Protein AF-A0A372IQD8-F1 (afdb_monomer_lite)

Structure (mmCIF, N/CA/C/O backbone):
data_AF-A0A372IQD8-F1
#
_entry.id   AF-A0A372IQD8-F1
#
loop_
_atom_site.group_PDB
_atom_site.id
_atom_site.type_symbol
_atom_site.label_atom_id
_atom_site.label_alt_id
_atom_site.label_comp_id
_atom_site.label_asym_id
_atom_site.label_entity_id
_atom_site.label_seq_id
_atom_site.pdbx_PDB_ins_code
_atom_site.Cartn_x
_atom_site.Cartn_y
_atom_site.Cartn_z
_atom_site.occupancy
_atom_site.B_iso_or_equiv
_atom_site.auth_seq_id
_atom_site.auth_comp_id
_atom_site.auth_asym_id
_atom_site.auth_atom_id
_atom_site.pdbx_PDB_model_num
ATOM 1 N N . MET A 1 1 ? -0.073 10.952 -4.539 1.00 70.44 1 MET A N 1
ATOM 2 C CA . MET A 1 1 ? -0.208 11.019 -3.065 1.00 70.44 1 MET A CA 1
ATOM 3 C C . MET A 1 1 ? -1.093 9.851 -2.654 1.00 70.44 1 MET A C 1
ATOM 5 O O . MET A 1 1 ? -2.099 9.661 -3.322 1.00 70.44 1 MET A O 1
ATOM 9 N N . VAL A 1 2 ? -0.709 9.034 -1.668 1.00 87.50 2 VAL A N 1
ATOM 10 C CA . VAL A 1 2 ? -1.512 7.858 -1.275 1.00 87.50 2 VAL A CA 1
ATOM 11 C C . VAL A 1 2 ? -2.655 8.305 -0.357 1.00 87.50 2 VAL A C 1
ATOM 13 O O . VAL A 1 2 ? -2.421 9.082 0.566 1.00 87.50 2 VAL A O 1
ATOM 16 N N . SER A 1 3 ? -3.885 7.872 -0.631 1.00 93.62 3 SER A N 1
ATOM 17 C CA . SER A 1 3 ? -5.088 8.330 0.088 1.00 93.62 3 SER A CA 1
ATOM 18 C C . SER A 1 3 ? -5.812 7.220 0.841 1.00 93.62 3 SER A C 1
ATOM 20 O O . SER A 1 3 ? -6.614 7.505 1.727 1.00 93.62 3 SER A O 1
ATOM 22 N N . GLU A 1 4 ? -5.548 5.960 0.503 1.00 96.50 4 GLU A N 1
ATOM 23 C CA . GLU A 1 4 ? -6.214 4.802 1.088 1.00 96.50 4 GLU A CA 1
ATOM 24 C C . GLU A 1 4 ? -5.326 3.558 1.070 1.00 96.50 4 GLU A C 1
ATOM 26 O O . GLU A 1 4 ? -4.283 3.521 0.412 1.00 96.50 4 GLU A O 1
ATOM 31 N N . CYS A 1 5 ? -5.733 2.560 1.850 1.00 97.19 5 CYS A N 1
ATOM 32 C CA . CYS A 1 5 ? -5.103 1.253 1.904 1.00 97.19 5 CYS A CA 1
ATOM 33 C C . CYS A 1 5 ? -5.197 0.568 0.533 1.00 97.19 5 CYS A C 1
ATOM 35 O O . CYS A 1 5 ? -6.290 0.457 -0.018 1.00 97.19 5 CYS A O 1
ATOM 37 N N . ILE A 1 6 ? -4.072 0.056 0.023 1.00 96.62 6 ILE A N 1
ATOM 38 C CA . ILE A 1 6 ? -3.984 -0.629 -1.277 1.00 96.62 6 ILE A CA 1
ATOM 39 C C . ILE A 1 6 ? -4.803 -1.929 -1.314 1.00 96.62 6 ILE A C 1
ATOM 41 O O . ILE A 1 6 ? -5.157 -2.399 -2.389 1.00 96.62 6 ILE A O 1
ATOM 45 N N . ASN A 1 7 ? -5.124 -2.520 -0.155 1.00 97.38 7 ASN A N 1
ATOM 46 C CA . ASN A 1 7 ? -5.977 -3.702 -0.110 1.00 97.38 7 ASN A CA 1
ATOM 47 C C . ASN A 1 7 ? -7.397 -3.343 -0.600 1.00 97.38 7 ASN A C 1
ATOM 49 O O . ASN A 1 7 ? -8.113 -2.630 0.120 1.00 97.38 7 ASN A O 1
ATOM 53 N N . PRO A 1 8 ? -7.844 -3.872 -1.760 1.00 95.19 8 PRO A N 1
ATOM 54 C CA . PRO A 1 8 ? -9.120 -3.494 -2.368 1.00 95.19 8 PRO A CA 1
ATOM 55 C C . PRO A 1 8 ? -10.330 -3.901 -1.520 1.00 95.19 8 PRO A C 1
ATOM 57 O O . PRO A 1 8 ? -11.388 -3.282 -1.628 1.00 95.19 8 PRO A O 1
ATOM 60 N N . ALA A 1 9 ? -10.180 -4.897 -0.640 1.00 96.81 9 ALA A N 1
ATOM 61 C CA . ALA A 1 9 ? -11.223 -5.295 0.302 1.00 96.81 9 ALA A CA 1
ATOM 62 C C . ALA A 1 9 ? -11.334 -4.345 1.511 1.00 96.81 9 ALA A C 1
ATOM 64 O O . ALA A 1 9 ? -12.378 -4.293 2.154 1.00 96.81 9 ALA A O 1
ATOM 65 N N . CYS A 1 10 ? -10.274 -3.594 1.832 1.00 96.88 10 CYS A N 1
ATOM 66 C CA . CYS A 1 10 ? -10.217 -2.719 3.003 1.00 96.88 10 CYS A CA 1
ATOM 67 C C . CYS A 1 10 ? -10.566 -1.264 2.668 1.00 96.88 10 CYS A C 1
ATOM 69 O O . CYS A 1 10 ? -11.460 -0.695 3.290 1.00 96.88 10 CYS A O 1
ATOM 71 N N . ARG A 1 11 ? -9.843 -0.646 1.718 1.00 93.88 11 ARG A N 1
ATOM 72 C CA . ARG A 1 11 ? -9.976 0.776 1.316 1.00 93.88 11 ARG A CA 1
ATOM 73 C C . ARG A 1 11 ? -10.056 1.784 2.475 1.00 93.88 11 ARG A C 1
ATOM 75 O O . ARG A 1 11 ? -10.672 2.844 2.367 1.00 93.88 11 ARG A O 1
ATOM 82 N N . GLN A 1 12 ? -9.429 1.476 3.611 1.00 96.31 12 GLN A N 1
ATOM 83 C CA . GLN A 1 12 ? -9.347 2.410 4.733 1.00 96.31 12 GLN A CA 1
ATOM 84 C C . GLN A 1 12 ? -8.633 3.692 4.291 1.00 96.31 12 GLN A C 1
ATOM 86 O O . GLN A 1 12 ? -7.547 3.619 3.722 1.00 96.31 12 GLN A O 1
ATOM 91 N N . LYS A 1 13 ? -9.208 4.864 4.584 1.00 96.75 13 LYS A N 1
ATOM 92 C CA . LYS A 1 13 ? -8.601 6.163 4.254 1.00 96.75 13 LYS A CA 1
ATOM 93 C C . LYS A 1 13 ? -7.363 6.445 5.110 1.00 96.75 13 LYS A C 1
ATOM 95 O O . LYS A 1 13 ? -7.379 6.235 6.325 1.00 96.75 13 LYS A O 1
ATOM 100 N N . LEU A 1 14 ? -6.315 6.984 4.488 1.00 94.56 14 LEU A N 1
ATOM 101 C CA . LEU A 1 14 ? -5.123 7.480 5.170 1.00 94.56 14 LEU A CA 1
ATOM 102 C C . LEU A 1 14 ? -5.378 8.902 5.672 1.00 94.56 14 LEU A C 1
ATOM 104 O O . LEU A 1 14 ? -5.288 9.859 4.910 1.00 94.56 14 LEU A O 1
ATOM 108 N N . LEU A 1 15 ? -5.693 9.038 6.960 1.00 91.06 15 LEU A N 1
ATOM 109 C CA . LEU A 1 15 ? -5.803 10.349 7.612 1.00 91.06 15 LEU A CA 1
ATOM 110 C C . LEU A 1 15 ? -4.460 10.786 8.206 1.00 91.06 15 LEU A C 1
ATOM 112 O O . LEU A 1 15 ? -4.026 11.916 8.013 1.00 91.06 15 LEU A O 1
ATOM 116 N N . TYR A 1 16 ? -3.787 9.859 8.894 1.00 88.31 16 TYR A N 1
ATOM 117 C CA . TYR A 1 16 ? -2.474 10.061 9.500 1.00 88.31 16 TYR A CA 1
ATOM 118 C C . TYR A 1 16 ? -1.652 8.784 9.390 1.00 88.31 16 TYR A C 1
ATOM 120 O O . TYR A 1 16 ? -2.157 7.690 9.647 1.00 88.31 16 TYR A O 1
ATOM 128 N N . LEU A 1 17 ? -0.367 8.922 9.073 1.00 86.75 17 LEU A N 1
ATOM 129 C CA . LEU A 1 17 ? 0.545 7.789 8.993 1.00 86.75 17 LEU A CA 1
ATOM 130 C C . LEU A 1 17 ? 1.047 7.397 10.392 1.00 86.75 17 LEU A C 1
ATOM 132 O O . LEU A 1 17 ? 2.167 7.721 10.772 1.00 86.75 17 LEU A O 1
ATOM 136 N N . ARG A 1 18 ? 0.186 6.741 11.180 1.00 88.06 18 ARG A N 1
ATOM 137 C CA . ARG A 1 18 ? 0.525 6.227 12.524 1.00 88.06 18 ARG A CA 1
ATOM 138 C C . ARG A 1 18 ? 0.855 4.738 12.539 1.00 88.06 18 ARG A C 1
ATOM 140 O O . ARG A 1 18 ? 1.617 4.289 13.382 1.00 88.06 18 ARG A O 1
ATOM 147 N N . ASN A 1 19 ? 0.249 3.981 11.637 1.00 90.50 19 ASN A N 1
ATOM 148 C CA . ASN A 1 19 ? 0.272 2.528 11.621 1.00 90.50 19 ASN A CA 1
ATOM 149 C C . ASN A 1 19 ? 0.279 1.992 10.182 1.00 90.50 19 ASN A C 1
ATOM 151 O O . ASN A 1 19 ? -0.099 2.679 9.227 1.00 90.50 19 ASN A O 1
ATOM 155 N N . GLY A 1 20 ? 0.712 0.738 10.044 1.00 94.06 20 GLY A N 1
ATOM 156 C CA . GLY A 1 20 ? 0.851 0.072 8.755 1.00 94.06 20 GLY A CA 1
ATOM 157 C C . GLY A 1 20 ? 2.207 0.317 8.097 1.00 94.06 20 GLY A C 1
ATOM 158 O O . GLY A 1 20 ? 3.196 0.617 8.766 1.00 94.06 20 GLY A O 1
ATOM 159 N N . ARG A 1 21 ? 2.263 0.172 6.773 1.00 95.56 21 ARG A N 1
ATOM 160 C CA . ARG A 1 21 ? 3.512 0.200 6.003 1.00 95.56 21 ARG A CA 1
ATOM 161 C C . ARG A 1 21 ? 3.330 0.968 4.707 1.00 95.56 21 ARG A C 1
ATOM 163 O O . ARG A 1 21 ? 2.398 0.698 3.956 1.00 95.56 21 ARG A O 1
ATOM 170 N N . VAL A 1 22 ? 4.250 1.894 4.437 1.00 95.56 22 VAL A N 1
ATOM 171 C CA . VAL A 1 22 ? 4.362 2.581 3.145 1.00 95.56 22 VAL A CA 1
ATOM 172 C C . VAL A 1 22 ? 5.557 2.020 2.395 1.00 95.56 22 VAL A C 1
ATOM 174 O O . VAL A 1 22 ? 6.633 1.857 2.973 1.00 95.56 22 VAL A O 1
ATOM 177 N N . VAL A 1 23 ? 5.372 1.761 1.108 1.00 95.06 23 VAL A N 1
ATOM 178 C CA . VAL A 1 23 ? 6.458 1.431 0.185 1.00 95.06 23 VAL A CA 1
ATOM 179 C C . VAL A 1 23 ? 6.476 2.438 -0.953 1.00 95.06 23 VAL A C 1
ATOM 181 O O . VAL A 1 23 ? 5.436 2.941 -1.383 1.00 95.06 23 VAL A O 1
ATOM 184 N N . ARG A 1 24 ? 7.684 2.756 -1.414 1.00 93.75 24 ARG A N 1
ATOM 185 C CA . ARG A 1 24 ? 7.925 3.617 -2.568 1.00 93.75 24 ARG A CA 1
ATOM 186 C C . ARG A 1 24 ? 8.479 2.755 -3.686 1.00 93.75 24 ARG A C 1
ATOM 188 O O . ARG A 1 24 ? 9.509 2.113 -3.494 1.00 93.75 24 ARG A O 1
ATOM 195 N N . VAL A 1 25 ? 7.818 2.780 -4.832 1.00 91.81 25 VAL A N 1
ATOM 196 C CA . VAL A 1 25 ? 8.286 2.121 -6.047 1.00 91.81 25 VAL A CA 1
ATOM 197 C C . VAL A 1 25 ? 8.752 3.178 -7.023 1.00 91.81 25 VAL A C 1
ATOM 199 O O . VAL A 1 25 ? 8.056 4.158 -7.283 1.00 91.81 25 VAL A O 1
ATOM 202 N N . THR A 1 26 ? 9.950 2.966 -7.549 1.00 90.62 26 THR A N 1
ATOM 203 C CA . THR A 1 26 ? 10.559 3.840 -8.540 1.00 90.62 26 THR A CA 1
ATOM 204 C C . THR A 1 26 ? 10.686 3.064 -9.841 1.00 90.62 26 THR A C 1
ATOM 206 O O . THR A 1 26 ? 11.315 2.008 -9.861 1.00 90.62 26 THR A O 1
ATOM 209 N N . ARG A 1 27 ? 10.104 3.583 -10.922 1.00 87.19 27 ARG A N 1
ATOM 210 C CA . ARG A 1 27 ? 10.195 3.011 -12.269 1.00 87.19 27 ARG A CA 1
ATOM 211 C C . ARG A 1 27 ? 10.919 3.988 -13.186 1.00 87.19 27 ARG A C 1
ATOM 213 O O . ARG A 1 27 ? 10.704 5.196 -13.099 1.00 87.19 27 ARG A O 1
ATOM 220 N N . GLN A 1 28 ? 11.775 3.479 -14.064 1.00 84.81 28 GLN A N 1
ATOM 221 C CA . GLN A 1 28 ? 12.406 4.285 -15.105 1.00 84.81 28 GLN A CA 1
ATOM 222 C C . GLN A 1 28 ? 11.734 3.962 -16.438 1.00 84.81 28 GLN A C 1
ATOM 224 O O . GLN A 1 28 ? 11.871 2.855 -16.948 1.00 84.81 28 GLN A O 1
ATOM 229 N N . ALA A 1 29 ? 11.004 4.924 -16.996 1.00 81.00 29 ALA A N 1
ATOM 230 C CA . ALA A 1 29 ? 10.315 4.779 -18.274 1.00 81.00 29 ALA A CA 1
ATOM 231 C C . ALA A 1 29 ? 10.734 5.928 -19.193 1.00 81.00 29 ALA A C 1
ATOM 233 O O . ALA A 1 29 ? 10.579 7.090 -18.833 1.00 81.00 29 ALA A O 1
ATOM 234 N N . HIS A 1 30 ? 11.285 5.616 -20.370 1.00 83.75 30 HIS A N 1
ATOM 235 C CA . HIS A 1 30 ? 11.661 6.610 -21.389 1.00 83.75 30 HIS A CA 1
ATOM 236 C C . HIS A 1 30 ? 12.453 7.810 -20.837 1.00 83.75 30 HIS A C 1
ATOM 238 O O . HIS A 1 30 ? 12.106 8.958 -21.096 1.00 83.75 30 HIS A O 1
ATOM 244 N N . SER A 1 31 ? 13.507 7.556 -20.052 1.00 85.00 31 SER A N 1
ATOM 245 C CA . SER A 1 31 ? 14.336 8.570 -19.361 1.00 85.00 31 SER A CA 1
ATOM 246 C C . SER A 1 31 ? 13.631 9.417 -18.286 1.00 85.00 31 SER A C 1
ATOM 248 O O . SER A 1 31 ? 14.267 10.268 -17.668 1.00 85.00 31 SER A O 1
ATOM 250 N N . VAL A 1 32 ? 12.361 9.139 -17.987 1.00 88.06 32 VAL A N 1
ATOM 251 C CA . VAL A 1 32 ? 11.598 9.764 -16.903 1.00 88.06 32 VAL A CA 1
ATOM 252 C C . VAL A 1 32 ? 11.539 8.822 -15.701 1.00 88.06 32 VAL A C 1
ATOM 254 O O . VAL A 1 32 ? 11.235 7.633 -15.824 1.00 88.06 32 VAL A O 1
ATOM 257 N N . LEU A 1 33 ? 11.831 9.366 -14.520 1.00 88.50 33 LEU A N 1
ATOM 258 C CA . LEU A 1 33 ? 11.693 8.663 -13.250 1.00 88.50 33 LEU A CA 1
ATOM 259 C C . LEU A 1 33 ? 10.246 8.790 -12.757 1.00 88.50 33 LEU A C 1
ATOM 261 O O . LEU A 1 33 ? 9.801 9.883 -12.409 1.00 88.50 33 LEU A O 1
ATOM 265 N N . GLN A 1 34 ? 9.514 7.683 -12.711 1.00 90.19 34 GLN A N 1
ATOM 266 C CA . GLN A 1 34 ? 8.177 7.613 -12.128 1.00 90.19 34 GLN A CA 1
ATOM 267 C C . GLN A 1 34 ? 8.264 7.098 -10.693 1.00 90.19 34 GLN A C 1
ATOM 269 O O . GLN A 1 34 ? 8.926 6.098 -10.422 1.00 90.19 34 GLN A O 1
ATOM 274 N N . ILE A 1 35 ? 7.598 7.789 -9.768 1.00 90.81 35 ILE A N 1
ATOM 275 C CA . ILE A 1 35 ? 7.591 7.442 -8.346 1.00 90.81 35 ILE A CA 1
ATOM 276 C C . ILE A 1 35 ? 6.148 7.228 -7.901 1.00 90.81 35 ILE A C 1
ATOM 278 O O . ILE A 1 35 ? 5.337 8.154 -7.922 1.00 90.81 35 ILE A O 1
ATOM 282 N N . GLU A 1 36 ? 5.854 6.023 -7.429 1.00 92.44 36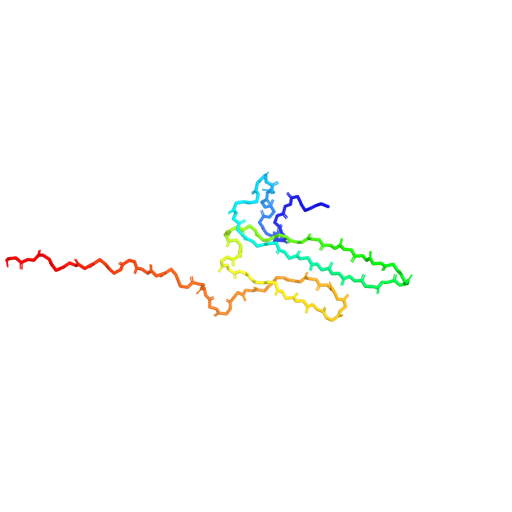 GLU A N 1
ATOM 283 C CA . GLU A 1 36 ? 4.562 5.639 -6.867 1.00 92.44 36 GLU A CA 1
ATOM 284 C C . GLU A 1 36 ? 4.717 5.274 -5.388 1.00 92.44 36 GLU A C 1
ATOM 286 O O . GLU A 1 36 ? 5.745 4.750 -4.954 1.00 92.44 36 GLU A O 1
ATOM 291 N N . HIS A 1 37 ? 3.692 5.579 -4.594 1.00 94.06 37 HIS A N 1
ATOM 292 C CA . HIS A 1 37 ? 3.653 5.249 -3.172 1.00 94.06 37 HIS A CA 1
ATOM 293 C C . HIS A 1 37 ? 2.414 4.414 -2.889 1.00 94.06 37 HIS A C 1
ATOM 295 O O . HIS A 1 37 ? 1.313 4.788 -3.294 1.00 94.06 37 HIS A O 1
ATOM 301 N N . PHE A 1 38 ? 2.601 3.339 -2.134 1.00 95.81 38 PHE A N 1
ATOM 302 C CA . PHE A 1 38 ? 1.542 2.429 -1.724 1.00 95.81 38 PHE A CA 1
ATOM 303 C C . PHE A 1 38 ? 1.525 2.301 -0.209 1.00 95.81 38 PHE A C 1
ATOM 305 O O . PHE A 1 38 ? 2.575 2.369 0.431 1.00 95.81 38 PHE A O 1
ATOM 312 N N . TRP A 1 39 ? 0.340 2.110 0.366 1.00 97.50 39 TRP A N 1
ATOM 313 C CA . TRP A 1 39 ? 0.162 1.996 1.808 1.00 97.50 39 TRP A CA 1
ATOM 314 C C . TRP A 1 39 ? -0.737 0.813 2.154 1.00 97.50 39 TRP A C 1
ATOM 316 O O . TRP A 1 39 ? -1.826 0.677 1.604 1.00 97.50 39 TRP A O 1
ATOM 326 N N . LEU A 1 40 ? -0.289 -0.023 3.087 1.00 97.62 40 LEU A N 1
ATOM 327 C CA . LEU A 1 40 ? -1.128 -0.966 3.820 1.00 97.62 40 LEU A CA 1
ATOM 328 C C . LEU A 1 40 ? -1.424 -0.358 5.188 1.00 97.62 40 LEU A C 1
ATOM 330 O O . LEU A 1 40 ? -0.487 0.019 5.891 1.00 97.62 40 LEU A O 1
ATOM 334 N N . CYS A 1 41 ? -2.698 -0.280 5.583 1.00 96.94 41 CYS A N 1
ATOM 335 C CA . CYS A 1 41 ? -3.057 0.114 6.947 1.00 96.94 41 CYS A CA 1
ATOM 336 C C . CYS A 1 41 ? -2.545 -0.912 7.973 1.00 96.94 41 CYS A C 1
ATOM 338 O O . CYS A 1 41 ? -2.150 -2.016 7.600 1.00 96.94 41 CYS A O 1
ATOM 340 N N . GLY A 1 42 ? -2.563 -0.558 9.264 1.00 95.00 42 GLY A N 1
ATOM 341 C CA . GLY A 1 42 ? -2.063 -1.422 10.344 1.00 95.00 42 GLY A CA 1
ATOM 342 C C . GLY A 1 42 ? -2.591 -2.856 10.266 1.00 95.00 42 GLY A C 1
ATOM 343 O O . GLY A 1 42 ? -1.803 -3.786 10.158 1.00 95.00 42 GLY A O 1
ATOM 344 N N . GLU A 1 43 ? -3.914 -3.013 10.204 1.00 95.12 43 GLU A N 1
ATOM 345 C CA . GLU A 1 43 ? -4.568 -4.327 10.170 1.00 95.12 43 GLU A CA 1
ATOM 346 C C . GLU A 1 43 ? -4.199 -5.145 8.925 1.00 95.12 43 GLU A C 1
ATOM 348 O O . GLU A 1 43 ? -3.888 -6.331 9.006 1.00 95.12 43 GLU A O 1
ATOM 353 N N . CYS A 1 44 ? -4.192 -4.512 7.747 1.00 96.56 44 CYS A N 1
ATOM 354 C CA . CYS A 1 44 ? -3.834 -5.222 6.522 1.00 96.56 44 CYS A CA 1
ATOM 355 C C . CYS A 1 44 ? -2.351 -5.593 6.501 1.00 96.56 44 CYS A C 1
ATOM 357 O O . CYS A 1 44 ? -2.005 -6.645 5.980 1.00 96.56 44 CYS A O 1
ATOM 359 N N . PHE A 1 45 ? -1.481 -4.774 7.087 1.00 95.44 45 PHE A N 1
ATOM 360 C CA . PHE A 1 45 ? -0.054 -5.067 7.152 1.00 95.44 45 PHE A CA 1
ATOM 361 C C . PHE A 1 45 ? 0.271 -6.269 8.052 1.00 95.44 45 PHE A C 1
ATOM 363 O O . PHE A 1 45 ? 1.258 -6.956 7.799 1.00 95.44 45 PHE A O 1
ATOM 370 N N . LEU A 1 46 ? -0.564 -6.573 9.051 1.00 94.31 46 LEU A N 1
ATOM 371 C CA . LEU A 1 46 ? -0.421 -7.783 9.873 1.00 94.31 46 LEU A CA 1
ATOM 372 C C . LEU A 1 46 ? -0.734 -9.073 9.100 1.00 94.31 46 LEU A C 1
ATOM 374 O O . LEU A 1 46 ? -0.220 -10.134 9.443 1.00 94.31 46 LEU A O 1
ATOM 378 N N . ARG A 1 47 ? -1.569 -8.991 8.058 1.00 95.44 47 ARG A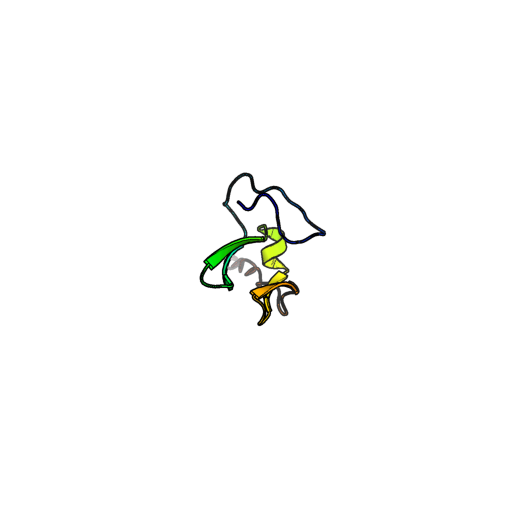 N 1
ATOM 379 C CA . ARG A 1 47 ? -2.093 -10.156 7.321 1.00 95.44 47 ARG A CA 1
ATOM 380 C C . ARG A 1 47 ? -1.494 -10.318 5.929 1.00 95.44 47 ARG A C 1
ATOM 382 O O . ARG A 1 47 ? -1.437 -11.432 5.418 1.00 95.44 47 ARG A O 1
ATOM 389 N N . TYR A 1 48 ? -1.062 -9.219 5.323 1.00 96.75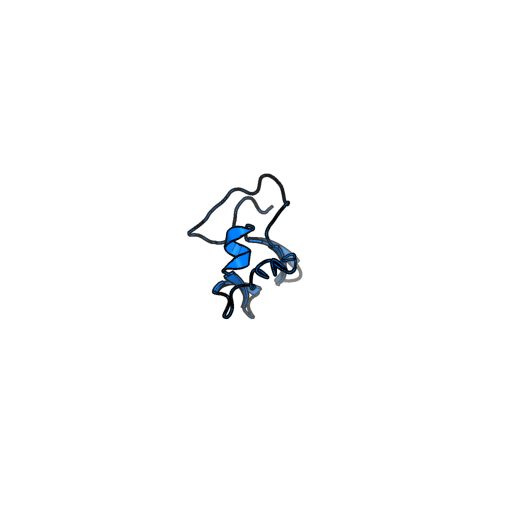 48 TYR A N 1
ATOM 390 C CA . TYR A 1 48 ? -0.551 -9.160 3.961 1.00 96.75 48 TYR A CA 1
ATOM 391 C C . TYR A 1 48 ? 0.828 -8.501 3.924 1.00 96.75 48 TYR A C 1
ATOM 393 O O . TYR A 1 48 ? 1.162 -7.668 4.772 1.00 96.75 48 TYR A O 1
ATOM 401 N N . ASP A 1 49 ? 1.612 -8.851 2.912 1.00 95.94 49 ASP A N 1
ATOM 402 C CA . ASP A 1 49 ? 2.858 -8.172 2.570 1.00 95.94 49 ASP A CA 1
ATOM 403 C C . ASP A 1 49 ? 2.865 -7.727 1.107 1.00 95.94 49 ASP A C 1
ATOM 405 O O . ASP A 1 49 ? 2.075 -8.208 0.291 1.00 95.94 49 ASP A O 1
ATOM 409 N N . PHE A 1 50 ? 3.756 -6.793 0.786 1.00 95.81 50 PHE A N 1
ATOM 410 C CA . PHE A 1 50 ? 3.959 -6.329 -0.581 1.00 95.81 50 PHE A CA 1
ATOM 411 C C . PHE A 1 50 ? 4.748 -7.356 -1.391 1.00 95.81 50 PHE A C 1
ATOM 413 O O . PHE A 1 50 ? 5.809 -7.813 -0.968 1.00 95.81 50 PHE A O 1
ATOM 420 N N . HIS A 1 51 ? 4.263 -7.654 -2.591 1.00 95.75 51 HIS A N 1
ATOM 421 C CA . HIS A 1 51 ? 4.971 -8.446 -3.584 1.00 95.75 51 HIS A CA 1
ATOM 422 C C . HIS A 1 51 ? 5.273 -7.567 -4.801 1.00 95.75 51 HIS A C 1
ATOM 424 O O . HIS A 1 51 ? 4.365 -7.009 -5.419 1.00 95.75 51 HIS A O 1
ATOM 430 N N . PHE A 1 52 ? 6.560 -7.398 -5.106 1.00 94.00 52 PHE A N 1
ATOM 431 C CA . PHE A 1 52 ? 7.029 -6.531 -6.187 1.00 94.00 52 PHE A CA 1
ATOM 432 C C . PHE A 1 52 ? 7.317 -7.367 -7.428 1.00 94.00 52 PHE A C 1
ATOM 434 O O . PHE A 1 52 ? 8.175 -8.251 -7.401 1.00 94.00 52 PHE A O 1
ATOM 441 N N . LEU A 1 53 ? 6.608 -7.077 -8.513 1.00 91.62 53 LEU A N 1
ATOM 442 C CA . LEU A 1 53 ? 6.789 -7.758 -9.787 1.00 91.62 53 LEU A CA 1
ATOM 443 C C . LEU A 1 53 ? 7.932 -7.113 -1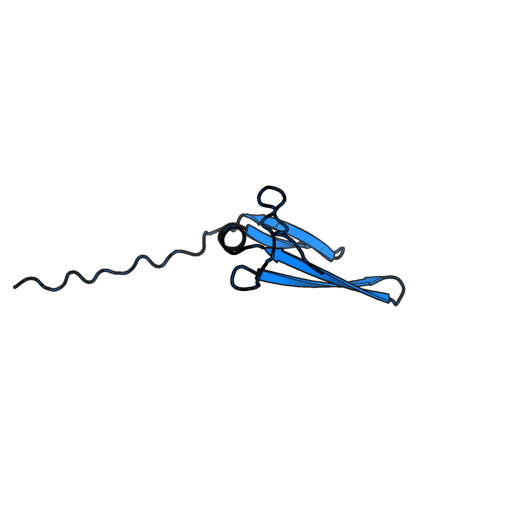0.594 1.00 91.62 53 LEU A C 1
ATOM 445 O O . LEU A 1 53 ? 8.225 -5.927 -10.412 1.00 91.62 53 LEU A O 1
ATOM 449 N N . PRO A 1 54 ? 8.585 -7.853 -11.513 1.00 86.44 54 PRO A N 1
ATOM 450 C CA . PRO A 1 54 ? 9.693 -7.329 -12.317 1.00 86.44 54 PRO A CA 1
ATOM 451 C C . PRO A 1 54 ? 9.347 -6.107 -13.186 1.00 86.44 54 PRO A C 1
ATOM 453 O O . PRO A 1 54 ? 10.238 -5.315 -13.483 1.00 86.44 54 PRO A O 1
ATOM 456 N N . GLY A 1 55 ? 8.077 -5.924 -13.573 1.00 81.50 55 GLY A N 1
ATOM 457 C CA . GLY A 1 55 ? 7.599 -4.737 -14.301 1.00 81.50 55 GLY A CA 1
ATOM 458 C C . GLY A 1 55 ? 7.382 -3.512 -13.403 1.00 81.50 55 GLY A C 1
ATOM 459 O O . GLY A 1 55 ? 7.049 -2.423 -13.874 1.00 81.50 55 GLY A O 1
ATOM 460 N N . GLY A 1 56 ? 7.624 -3.659 -12.099 1.00 83.75 56 GLY A N 1
ATOM 461 C CA . GLY A 1 56 ? 7.414 -2.631 -11.092 1.00 83.75 56 GLY A CA 1
ATOM 462 C C . GLY A 1 56 ? 5.975 -2.566 -10.593 1.00 83.75 56 GLY A C 1
ATOM 463 O O . GLY A 1 56 ? 5.671 -1.669 -9.804 1.00 83.75 56 GLY A O 1
ATOM 464 N N . GLU A 1 57 ? 5.088 -3.457 -11.029 1.00 90.19 57 GLU A N 1
ATOM 465 C CA . GLU A 1 57 ? 3.760 -3.611 -10.447 1.00 90.19 57 GLU A CA 1
ATOM 466 C C . GLU A 1 57 ? 3.865 -4.069 -8.988 1.00 90.19 57 GLU A C 1
ATOM 468 O O . GLU A 1 57 ? 4.839 -4.699 -8.561 1.00 90.19 57 GLU A O 1
ATOM 473 N N . VAL A 1 58 ? 2.848 -3.713 -8.211 1.00 93.69 58 VAL A N 1
ATOM 474 C CA . VAL A 1 58 ? 2.776 -4.029 -6.788 1.00 93.69 58 VAL A CA 1
ATOM 475 C C . VAL A 1 58 ? 1.502 -4.798 -6.529 1.00 93.69 58 VAL A C 1
ATOM 477 O O . VAL A 1 58 ? 0.407 -4.305 -6.790 1.00 93.69 58 VAL A O 1
ATOM 480 N N . GLU A 1 59 ? 1.665 -5.978 -5.954 1.00 95.56 59 GLU A N 1
ATOM 481 C CA . GLU A 1 59 ? 0.577 -6.797 -5.448 1.00 95.56 59 GLU A CA 1
ATOM 482 C C . GLU A 1 59 ? 0.692 -6.932 -3.932 1.00 95.56 59 GLU A C 1
ATOM 484 O O . GLU A 1 59 ? 1.719 -6.608 -3.324 1.00 95.56 59 GLU A O 1
ATOM 489 N N . ILE A 1 60 ? -0.381 -7.413 -3.312 1.00 96.62 60 ILE A N 1
ATOM 490 C CA . ILE A 1 60 ? -0.364 -7.821 -1.912 1.00 96.62 60 ILE A CA 1
ATOM 491 C C . ILE A 1 60 ? -0.670 -9.308 -1.825 1.00 96.62 60 ILE A C 1
ATOM 493 O O . ILE A 1 60 ? -1.606 -9.792 -2.459 1.00 96.62 60 ILE A O 1
ATOM 497 N N . LEU A 1 61 ? 0.113 -10.027 -1.031 1.00 96.44 61 LEU A N 1
ATOM 498 C CA . LEU A 1 61 ? -0.063 -11.459 -0.804 1.00 96.44 61 LEU A CA 1
ATOM 499 C C . LEU A 1 61 ? -0.222 -11.733 0.691 1.00 96.44 61 LEU A C 1
ATOM 501 O O . LEU A 1 61 ? 0.356 -11.000 1.499 1.00 96.44 61 LEU A O 1
ATOM 505 N N . PRO A 1 62 ? -0.998 -12.758 1.089 1.00 95.62 62 PRO A N 1
ATOM 506 C CA . PRO A 1 62 ? -1.066 -13.174 2.482 1.00 95.62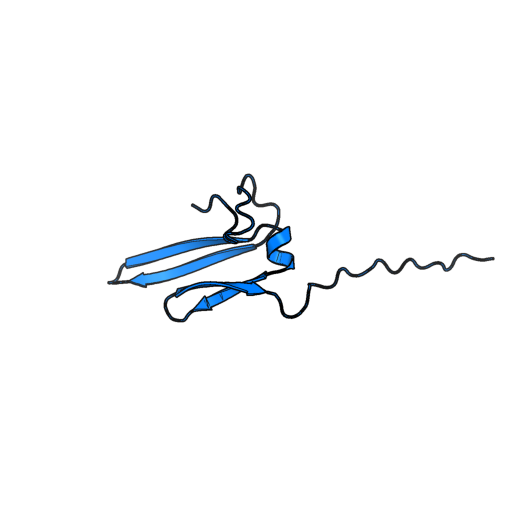 62 PRO A CA 1
ATOM 507 C C . PRO A 1 62 ? 0.328 -13.483 3.030 1.00 95.62 62 PRO A C 1
ATOM 509 O O . PRO A 1 62 ? 1.155 -14.096 2.352 1.00 95.62 62 PRO A O 1
ATOM 512 N N . ARG A 1 63 ? 0.588 -13.089 4.275 1.00 92.00 63 ARG A N 1
ATOM 513 C CA . ARG A 1 63 ? 1.802 -13.504 4.979 1.00 92.00 63 ARG A CA 1
ATOM 514 C C . ARG A 1 63 ? 1.730 -15.006 5.254 1.00 92.00 63 ARG A C 1
ATOM 516 O O . ARG A 1 63 ? 0.718 -15.497 5.742 1.00 92.00 63 ARG A O 1
ATOM 523 N N . ALA A 1 64 ? 2.823 -15.721 4.989 1.00 78.56 64 ALA A N 1
ATOM 524 C CA . ALA A 1 64 ? 2.931 -17.155 5.282 1.00 78.56 64 ALA A CA 1
ATOM 525 C C . ALA A 1 64 ? 2.880 -17.466 6.792 1.00 78.56 64 ALA A C 1
ATOM 527 O O . ALA A 1 64 ? 2.562 -18.584 7.183 1.00 78.56 64 ALA A O 1
ATOM 528 N N . MET A 1 65 ? 3.172 -16.470 7.632 1.00 63.72 65 MET A N 1
ATOM 529 C CA . MET A 1 65 ? 3.077 -16.546 9.084 1.00 63.72 65 MET A CA 1
ATOM 530 C C . MET A 1 65 ? 2.523 -15.206 9.590 1.00 63.72 65 MET A C 1
ATOM 532 O O . MET A 1 65 ? 3.082 -14.164 9.227 1.00 63.72 65 MET A O 1
ATOM 536 N N . PRO A 1 66 ? 1.427 -15.178 10.372 1.00 56.06 66 PRO A N 1
ATOM 537 C CA . PRO A 1 66 ? 1.049 -13.961 11.078 1.00 56.06 66 PRO A CA 1
ATOM 538 C C . PRO A 1 66 ? 2.223 -13.564 11.978 1.00 56.06 66 PRO A C 1
ATOM 540 O O . PRO A 1 66 ? 2.850 -14.434 12.582 1.00 56.06 66 PRO A O 1
ATOM 543 N N . LEU A 1 67 ? 2.555 -12.270 12.021 1.00 57.56 67 LEU A N 1
ATOM 544 C CA . LEU A 1 67 ? 3.495 -11.749 13.014 1.00 57.56 67 LEU A CA 1
ATOM 545 C C . LEU A 1 67 ? 2.942 -12.183 14.373 1.00 57.56 67 LEU A C 1
ATOM 547 O O . LEU A 1 67 ? 1.865 -11.726 14.745 1.00 57.56 67 LEU A O 1
ATOM 551 N N . SER A 1 68 ? 3.596 -13.139 15.031 1.00 56.66 68 SER A N 1
ATOM 552 C CA . SER A 1 68 ? 3.138 -13.663 16.311 1.00 56.66 68 SER A CA 1
ATOM 553 C C . SER A 1 68 ? 2.989 -12.489 17.266 1.00 56.66 68 SER A C 1
ATOM 555 O O . SER A 1 68 ? 3.967 -11.792 17.538 1.00 56.66 68 SER A O 1
ATOM 557 N N . GLU A 1 69 ? 1.769 -12.257 17.742 1.00 57.19 69 GLU A N 1
ATOM 558 C CA . GLU A 1 69 ? 1.570 -11.510 18.973 1.00 57.19 69 GLU A CA 1
ATOM 559 C C . GLU A 1 69 ? 2.349 -12.297 20.029 1.00 57.19 69 GLU A C 1
ATOM 561 O O . GLU A 1 69 ? 2.047 -13.464 20.275 1.00 57.19 69 GLU A O 1
ATOM 566 N N . GLU A 1 70 ? 3.432 -11.731 20.560 1.00 53.38 70 GLU A N 1
ATOM 567 C CA . GLU A 1 70 ? 4.033 -12.285 21.766 1.00 53.38 70 GLU A CA 1
ATOM 568 C C . GLU A 1 70 ? 2.937 -12.232 22.830 1.00 53.38 70 GLU A C 1
ATOM 570 O O . GLU A 1 70 ? 2.598 -11.153 23.322 1.00 53.38 70 GLU A O 1
ATOM 575 N N . GLU A 1 71 ? 2.304 -13.373 23.121 1.00 54.56 71 GLU A N 1
ATOM 576 C CA . GLU A 1 71 ? 1.387 -13.445 24.249 1.00 54.56 71 GLU A CA 1
ATOM 577 C C . GLU A 1 71 ? 2.172 -13.014 25.492 1.00 54.56 71 GLU A C 1
ATOM 579 O O . GLU A 1 71 ? 3.280 -13.521 25.717 1.00 54.56 71 GLU A O 1
ATOM 584 N N . PRO A 1 72 ? 1.665 -12.057 26.291 1.00 50.78 72 PRO A N 1
ATOM 585 C CA . PRO A 1 72 ? 2.359 -11.650 27.495 1.00 50.78 72 PRO A CA 1
ATOM 586 C C . PRO A 1 72 ? 2.495 -12.882 28.385 1.00 50.78 72 PRO A C 1
ATOM 588 O O . PRO A 1 72 ? 1.497 -13.446 28.832 1.00 50.78 72 PRO A O 1
ATOM 591 N N . VAL A 1 73 ? 3.735 -13.307 28.633 1.00 59.47 73 VAL A N 1
ATOM 592 C CA . VAL A 1 73 ? 4.040 -14.324 29.638 1.00 59.47 73 VAL A CA 1
ATOM 593 C C . VAL A 1 73 ? 3.648 -13.719 30.982 1.00 59.47 73 VAL A C 1
ATOM 595 O O . VAL A 1 73 ? 4.399 -12.951 31.582 1.00 59.47 73 VAL A O 1
ATOM 598 N N . VAL A 1 74 ? 2.417 -13.985 31.418 1.00 63.56 74 VAL A N 1
ATOM 599 C CA . VAL A 1 74 ? 1.946 -13.598 32.744 1.00 63.56 74 VAL A CA 1
ATOM 600 C C . VAL A 1 74 ? 2.648 -14.531 33.718 1.00 63.56 74 VAL A C 1
ATOM 602 O O . VAL A 1 74 ? 2.239 -15.676 33.901 1.00 63.56 74 VAL A O 1
ATOM 605 N N . ASP A 1 75 ? 3.755 -14.060 34.286 1.00 57.00 75 ASP A N 1
ATOM 606 C CA . ASP A 1 75 ? 4.496 -14.781 35.312 1.00 57.00 75 ASP A CA 1
ATOM 607 C C . ASP A 1 75 ? 3.641 -14.830 36.589 1.00 57.00 75 ASP A C 1
ATOM 609 O O . ASP A 1 75 ? 3.679 -13.946 37.447 1.00 57.00 75 ASP A O 1
ATOM 613 N N . LEU A 1 76 ? 2.776 -15.843 36.683 1.00 62.06 76 LEU A N 1
ATOM 614 C CA . LEU A 1 76 ? 2.005 -16.173 37.881 1.00 62.06 76 LEU A CA 1
ATOM 615 C C . LEU A 1 76 ? 2.909 -16.900 38.887 1.00 62.06 76 LEU A C 1
ATOM 617 O O . LEU A 1 76 ? 2.605 -17.999 39.342 1.00 62.06 76 LEU A O 1
A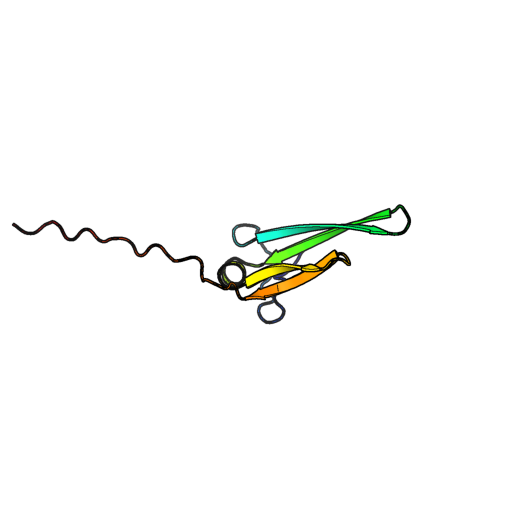TOM 621 N N . ALA A 1 77 ? 4.023 -16.271 39.251 1.00 59.97 77 ALA A N 1
ATOM 622 C CA . ALA A 1 77 ? 4.888 -16.690 40.345 1.00 59.97 77 ALA A CA 1
ATOM 623 C C . ALA A 1 77 ? 4.742 -15.730 41.534 1.00 59.97 77 ALA A C 1
ATOM 625 O O . ALA A 1 77 ? 5.697 -15.122 42.002 1.00 59.97 77 ALA A O 1
ATOM 626 N N . PHE A 1 78 ? 3.518 -15.614 42.048 1.00 55.47 78 PHE A N 1
ATOM 627 C CA . PHE A 1 78 ? 3.285 -15.240 43.441 1.00 55.47 78 PHE A CA 1
ATOM 628 C C . PHE A 1 78 ? 2.246 -16.195 44.015 1.00 55.47 78 PHE A C 1
ATOM 630 O O . PHE A 1 78 ? 1.039 -15.962 43.961 1.00 55.47 78 PHE A O 1
ATOM 637 N N . THR A 1 79 ? 2.710 -17.316 44.555 1.00 53.44 79 THR A N 1
ATOM 638 C CA . THR A 1 79 ? 1.946 -18.050 45.560 1.00 53.44 79 THR A CA 1
ATOM 639 C C . THR A 1 79 ? 2.886 -18.494 46.671 1.00 53.44 79 THR A C 1
ATOM 641 O O . THR A 1 79 ? 3.822 -19.245 46.411 1.00 53.44 79 THR A O 1
ATOM 644 N N . ALA A 1 80 ? 2.530 -18.024 47.873 1.00 52.53 80 ALA A N 1
ATOM 645 C CA . ALA A 1 80 ? 3.022 -18.335 49.218 1.00 52.53 80 ALA A CA 1
ATOM 646 C C . ALA A 1 80 ? 4.416 -17.815 49.605 1.00 52.53 80 ALA A C 1
ATOM 648 O O . ALA A 1 80 ? 5.433 -18.426 49.218 1.00 52.53 80 ALA A O 1
#

Foldseek 3Di:
DDFAAPPPVGRHGPPDDPAWDKDWFWDQDPNDIDIDIHTHGRVRNQFWDWDADPNRDIDIDGDPDRPDPPDPPPPPPDDD

pLDDT: mean 85.12, std 14.91, range [50.78, 97.62]

Sequence (80 aa):
MVSECINPACRQKLLYLRNGRVVRVTRQAHSVLQIEHFWLCGECFLRYDFHFLPGGEVEILPRAMPLSEEEPVVDLAFTA

Secondary structure (DSSP, 8-state):
---B-S-TTT--B-SS-SSSEEEEEEEEETTEEEEEEEEE-HHHHHHEEEEE-TTS-EEEEE-SS---------------

Organism: NCBI:txid2303751

Radius of gyration: 18.2 Å; chains: 1; bounding box: 26×29×71 Å